Protein AF-A0A6A6SSC0-F1 (afdb_monomer)

Structure (mmCIF, N/CA/C/O backbone):
data_AF-A0A6A6SSC0-F1
#
_entry.id   AF-A0A6A6SSC0-F1
#
loop_
_atom_site.group_PDB
_atom_site.id
_atom_site.type_symbol
_atom_site.label_atom_id
_atom_site.label_alt_id
_atom_site.label_comp_id
_atom_site.label_asym_id
_atom_site.label_entity_id
_atom_site.label_seq_id
_atom_site.pdbx_PDB_ins_code
_atom_site.Cartn_x
_atom_site.Cartn_y
_atom_site.Cartn_z
_atom_site.occupancy
_atom_site.B_iso_or_equiv
_atom_site.auth_seq_id
_atom_site.auth_comp_id
_atom_site.auth_asym_id
_atom_site.auth_atom_id
_atom_site.pdbx_PDB_model_num
ATOM 1 N N . MET A 1 1 ? -1.166 -0.767 56.200 1.00 40.41 1 MET A N 1
ATOM 2 C CA . MET A 1 1 ? -0.871 -1.835 55.216 1.00 40.41 1 MET A CA 1
ATOM 3 C C . MET A 1 1 ? -1.902 -1.687 54.097 1.00 40.41 1 MET A C 1
ATOM 5 O O . MET A 1 1 ? -3.071 -1.883 54.371 1.00 40.41 1 MET A O 1
ATOM 9 N N . SER A 1 2 ? -1.615 -0.969 52.998 1.00 39.94 2 SER A N 1
ATOM 10 C CA . SER A 1 2 ? -1.126 -1.519 51.708 1.00 39.94 2 SER A CA 1
ATOM 11 C C . SER A 1 2 ? -1.808 -2.851 51.337 1.00 39.94 2 SER A C 1
ATOM 13 O O . SER A 1 2 ? -1.712 -3.779 52.122 1.00 39.94 2 SER A O 1
ATOM 15 N N . ASN A 1 3 ? -2.430 -3.057 50.172 1.00 38.69 3 ASN A N 1
ATOM 16 C CA . ASN A 1 3 ? -2.371 -2.293 48.929 1.00 38.69 3 ASN A CA 1
ATOM 17 C C . ASN A 1 3 ? -3.446 -2.784 47.928 1.00 38.69 3 ASN A C 1
ATOM 19 O O . ASN A 1 3 ? -3.694 -3.980 47.839 1.00 38.69 3 ASN A O 1
ATOM 23 N N . ARG A 1 4 ? -3.916 -1.848 47.090 1.00 37.56 4 ARG A N 1
ATOM 24 C CA . ARG A 1 4 ? -4.102 -2.011 45.633 1.00 37.56 4 ARG A CA 1
ATOM 25 C C . ARG A 1 4 ? -5.274 -2.872 45.129 1.00 37.56 4 ARG A C 1
ATOM 27 O O . ARG A 1 4 ? -5.089 -3.984 44.652 1.00 37.56 4 ARG A O 1
ATOM 34 N N . VAL A 1 5 ? -6.459 -2.259 45.098 1.00 48.28 5 VAL A N 1
ATOM 35 C CA . VAL A 1 5 ? -7.512 -2.596 44.124 1.00 48.28 5 VAL A CA 1
ATOM 36 C C . VAL A 1 5 ? -7.007 -2.320 42.708 1.00 48.28 5 VAL A C 1
ATOM 38 O O . VAL A 1 5 ? -6.368 -1.299 42.438 1.00 48.28 5 VAL A O 1
ATOM 41 N N . GLU A 1 6 ? -7.246 -3.294 41.844 1.00 39.81 6 GLU A N 1
ATOM 42 C CA . GLU A 1 6 ? -6.752 -3.397 40.481 1.00 39.81 6 GLU A CA 1
ATOM 43 C C . GLU A 1 6 ? -7.167 -2.192 39.633 1.00 39.81 6 GLU A C 1
ATOM 45 O O . GLU A 1 6 ? -8.330 -1.787 39.594 1.00 39.81 6 GLU A O 1
ATOM 50 N N . GLN A 1 7 ? -6.190 -1.611 38.933 1.00 38.53 7 GLN A N 1
ATOM 51 C CA . GLN A 1 7 ? -6.466 -0.652 37.877 1.00 38.53 7 GLN A CA 1
ATOM 52 C C . GLN A 1 7 ? -7.184 -1.382 36.743 1.00 38.53 7 GLN A C 1
ATOM 54 O O . GLN A 1 7 ? -6.558 -2.057 35.927 1.00 38.53 7 GLN A O 1
ATOM 59 N N . VAL A 1 8 ? -8.501 -1.211 36.683 1.00 42.56 8 VAL A N 1
ATOM 60 C CA . VAL A 1 8 ? -9.284 -1.444 35.475 1.00 42.56 8 VAL A CA 1
ATOM 61 C C . VAL A 1 8 ? -8.737 -0.479 34.427 1.00 42.56 8 VAL A C 1
ATOM 63 O O . VAL A 1 8 ? -8.947 0.733 34.503 1.00 42.56 8 VAL A O 1
ATOM 66 N N . GLY A 1 9 ? -7.945 -1.018 33.502 1.00 36.47 9 GLY A N 1
ATOM 67 C CA . GLY A 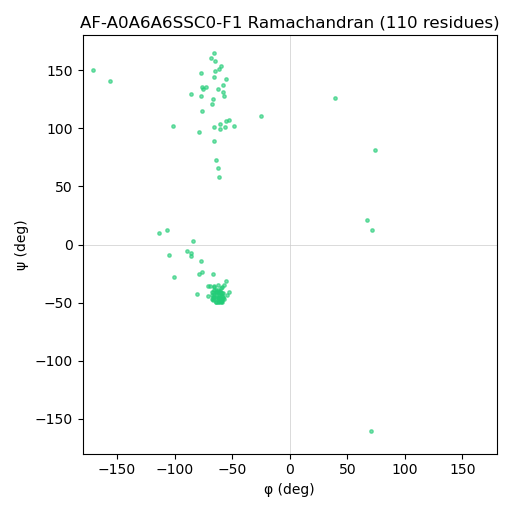1 9 ? -7.395 -0.289 32.372 1.00 36.47 9 GLY A CA 1
ATOM 68 C C . GLY A 1 9 ? -8.534 0.326 31.576 1.00 36.47 9 GLY A C 1
ATOM 69 O O . GLY A 1 9 ? -9.221 -0.353 30.819 1.00 36.47 9 GLY A O 1
ATOM 70 N N . VAL A 1 10 ? -8.740 1.623 31.784 1.00 38.19 10 VAL A N 1
ATOM 71 C CA . VAL A 1 10 ? -9.600 2.479 30.978 1.00 38.19 10 VAL A CA 1
ATOM 72 C C . VAL A 1 10 ? -9.167 2.302 29.526 1.00 38.19 10 VAL A C 1
ATOM 74 O O . VAL A 1 10 ? -8.102 2.784 29.134 1.00 38.19 10 VAL A O 1
ATOM 77 N N . ILE A 1 11 ? -9.977 1.606 28.723 1.00 42.50 11 ILE A N 1
ATOM 78 C CA . ILE A 1 11 ? -9.850 1.630 27.267 1.00 42.50 11 ILE A CA 1
ATOM 79 C C . ILE A 1 11 ? -10.201 3.058 26.864 1.00 42.50 11 ILE A C 1
ATOM 81 O O . ILE A 1 11 ? -11.360 3.409 26.650 1.00 42.50 11 ILE A O 1
ATOM 85 N N . ARG A 1 12 ? -9.184 3.924 26.837 1.00 39.50 12 ARG A N 1
ATOM 86 C CA . ARG A 1 12 ? -9.268 5.210 26.163 1.00 39.50 12 ARG A CA 1
ATOM 87 C C . ARG A 1 12 ? -9.536 4.886 24.699 1.00 39.50 12 ARG A C 1
ATOM 89 O O . ARG A 1 12 ? -8.610 4.583 23.952 1.00 39.50 12 ARG A O 1
ATOM 96 N N . LEU A 1 13 ? -10.800 4.983 24.297 1.00 42.53 13 LEU A N 1
ATOM 97 C CA . LEU A 1 13 ? -11.179 5.328 22.932 1.00 42.53 13 LEU A CA 1
ATOM 98 C C . LEU A 1 13 ? -10.668 6.753 22.692 1.00 42.53 13 LEU A C 1
ATOM 100 O O . LEU A 1 13 ? -11.402 7.734 22.755 1.00 42.53 13 LEU A O 1
ATOM 104 N N . GLY A 1 14 ? -9.349 6.872 22.556 1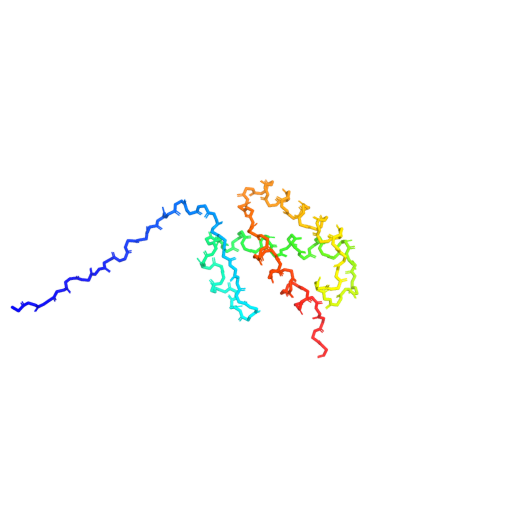.00 35.53 14 GLY A N 1
ATOM 105 C CA . GLY A 1 14 ? -8.732 8.072 22.049 1.00 35.53 14 GLY A CA 1
ATOM 106 C C . GLY A 1 14 ? -9.138 8.167 20.594 1.00 35.53 14 GLY A C 1
ATOM 107 O O . GLY A 1 14 ? -8.827 7.274 19.809 1.00 35.53 14 GLY A O 1
ATOM 108 N N . ASN A 1 15 ? -9.810 9.257 20.240 1.00 38.41 15 ASN A N 1
ATOM 109 C CA . ASN A 1 15 ? -9.866 9.777 18.879 1.00 38.41 15 ASN A CA 1
ATOM 110 C C . ASN A 1 15 ? -8.444 10.163 18.443 1.00 38.41 15 ASN A C 1
ATOM 112 O O . ASN A 1 15 ? -8.096 11.334 18.301 1.00 38.41 15 ASN A O 1
ATOM 116 N N . THR A 1 16 ? -7.580 9.163 18.327 1.00 44.53 16 THR A N 1
ATOM 117 C CA . THR A 1 16 ? -6.194 9.309 17.945 1.00 44.53 16 THR A CA 1
ATOM 118 C C . THR A 1 16 ? -6.200 9.474 16.442 1.00 44.53 16 THR A C 1
ATOM 120 O O . THR A 1 16 ? -6.292 8.497 15.704 1.00 44.53 16 THR A O 1
ATOM 123 N N . SER A 1 17 ? -6.145 10.739 16.015 1.00 45.66 17 SER A N 1
ATOM 124 C CA . SER A 1 17 ? -5.531 11.156 14.752 1.00 45.66 17 SER A CA 1
ATOM 125 C C . SER A 1 17 ? -4.484 10.112 14.384 1.00 45.66 17 SER A C 1
ATOM 127 O O . SER A 1 17 ? -3.563 9.942 15.183 1.00 45.66 17 SER A O 1
ATOM 129 N N . MET A 1 18 ? -4.716 9.313 13.330 1.00 50.34 18 MET A N 1
ATOM 130 C CA . MET A 1 18 ? -3.923 8.113 13.040 1.00 50.34 18 MET A CA 1
ATOM 131 C C . MET A 1 18 ? -2.452 8.473 13.129 1.00 50.34 18 MET A C 1
ATOM 133 O O . MET A 1 18 ? -1.914 9.160 12.262 1.00 50.34 18 MET A O 1
ATOM 137 N N . ASN A 1 19 ? -1.852 8.094 14.256 1.00 55.44 19 ASN A N 1
ATOM 138 C CA . ASN A 1 19 ? -0.542 8.579 14.631 1.00 55.44 19 ASN A CA 1
ATOM 139 C C . ASN A 1 19 ? 0.445 8.174 13.544 1.00 55.44 19 ASN A C 1
ATOM 141 O O . ASN A 1 19 ? 0.254 7.159 12.870 1.00 55.44 19 ASN A O 1
ATOM 145 N N . HIS A 1 20 ? 1.511 8.961 13.429 1.00 61.81 20 HIS A N 1
ATOM 146 C CA . HIS A 1 20 ? 2.708 8.720 12.627 1.00 61.81 20 HIS A CA 1
ATOM 147 C C . HIS A 1 20 ? 3.424 7.434 13.094 1.00 61.81 20 HIS A C 1
ATOM 149 O O . HIS A 1 20 ? 4.564 7.449 13.557 1.00 61.81 20 HIS A O 1
ATOM 155 N N . TYR A 1 21 ? 2.725 6.302 13.075 1.00 71.62 21 TYR A N 1
ATOM 156 C CA . TYR A 1 21 ? 3.251 5.021 13.474 1.00 71.62 21 TYR A CA 1
ATOM 157 C C . TYR A 1 21 ? 4.135 4.530 12.342 1.00 71.62 21 TYR A C 1
ATOM 159 O O . TYR A 1 21 ? 3.673 4.259 11.234 1.00 71.62 21 TYR A O 1
ATOM 167 N N . LYS A 1 22 ? 5.426 4.431 12.646 1.00 79.12 22 LYS A N 1
ATOM 168 C CA . LYS A 1 22 ? 6.445 3.900 11.755 1.00 79.12 22 LYS A CA 1
ATOM 169 C C . LYS A 1 22 ? 6.753 2.465 12.180 1.00 79.12 22 LYS A C 1
ATOM 171 O O . LYS A 1 22 ? 7.475 2.273 13.163 1.00 79.12 22 LYS A O 1
ATOM 176 N N . PRO A 1 23 ? 6.226 1.448 11.477 1.00 81.75 23 PRO A N 1
ATOM 177 C CA . PRO A 1 23 ? 6.465 0.067 11.854 1.00 81.75 23 PRO A CA 1
ATOM 178 C C . PRO A 1 23 ? 7.943 -0.287 11.680 1.00 81.75 23 PRO A C 1
ATOM 180 O O . PRO A 1 23 ? 8.594 0.132 10.717 1.00 81.75 23 PRO A O 1
ATOM 183 N N . LYS A 1 24 ? 8.476 -1.126 12.572 1.00 82.62 24 LYS A N 1
ATOM 184 C CA . LYS A 1 24 ? 9.784 -1.756 12.345 1.00 82.62 24 LYS A CA 1
ATOM 185 C C . LYS A 1 24 ? 9.694 -2.691 11.135 1.00 82.62 24 LYS A C 1
ATOM 187 O O . LYS A 1 24 ? 8.658 -3.308 10.889 1.00 82.62 24 LYS A O 1
ATOM 192 N N . ALA A 1 25 ? 10.793 -2.857 10.401 1.00 73.06 25 ALA A N 1
ATOM 193 C CA . ALA A 1 25 ? 10.823 -3.687 9.190 1.00 73.06 25 ALA A CA 1
ATOM 194 C C . ALA A 1 25 ? 10.352 -5.141 9.425 1.00 73.06 25 ALA A C 1
ATOM 196 O O . ALA A 1 25 ? 9.756 -5.754 8.543 1.00 73.06 25 ALA A O 1
ATOM 197 N N . ASN A 1 26 ? 10.581 -5.673 10.627 1.00 76.69 26 ASN A N 1
ATOM 198 C CA . ASN A 1 26 ? 10.188 -7.013 11.063 1.00 76.69 26 ASN A CA 1
ATOM 199 C C . ASN A 1 26 ? 9.000 -7.026 12.043 1.00 76.69 26 ASN A C 1
ATOM 201 O O . ASN A 1 26 ? 8.755 -8.058 12.667 1.00 76.69 26 ASN A O 1
ATOM 205 N N . ALA A 1 27 ? 8.288 -5.905 12.204 1.00 82.38 27 ALA A N 1
ATOM 206 C CA . ALA A 1 27 ? 7.120 -5.841 13.076 1.00 82.38 27 ALA A CA 1
ATOM 207 C C . ALA A 1 27 ? 6.090 -6.909 12.678 1.00 82.38 27 ALA A C 1
ATOM 209 O O . ALA A 1 27 ? 5.896 -7.200 11.493 1.00 82.38 27 ALA A O 1
ATOM 210 N N . ARG A 1 28 ? 5.433 -7.514 13.671 1.00 82.06 28 ARG A N 1
ATOM 211 C CA . ARG A 1 28 ? 4.380 -8.503 13.410 1.00 82.06 28 ARG A CA 1
ATOM 212 C C . AR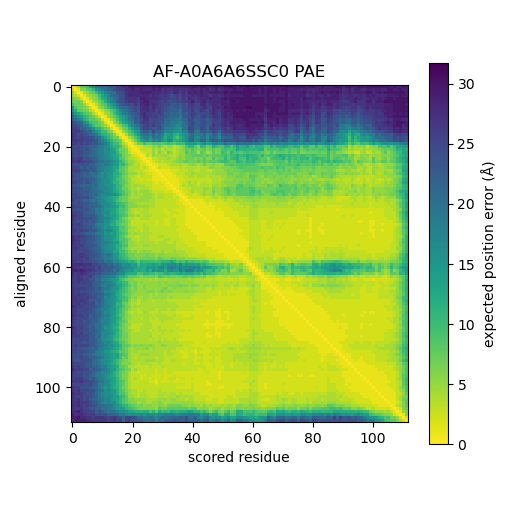G A 1 28 ? 3.098 -7.794 12.997 1.00 82.06 28 ARG A C 1
ATOM 214 O O . ARG A 1 28 ? 2.799 -6.708 13.482 1.00 82.06 28 ARG A O 1
ATOM 221 N N . ILE A 1 29 ? 2.315 -8.437 12.134 1.00 83.31 29 ILE A N 1
ATOM 222 C CA . ILE A 1 29 ? 1.053 -7.882 11.629 1.00 83.31 29 ILE A CA 1
ATOM 223 C C . ILE A 1 29 ? 0.118 -7.492 12.785 1.00 83.31 29 ILE A C 1
ATOM 225 O O . ILE A 1 29 ? -0.445 -6.401 12.757 1.00 83.31 29 ILE A O 1
ATOM 229 N N . ASP A 1 30 ? 0.002 -8.339 13.811 1.00 79.69 30 ASP A N 1
ATOM 230 C CA . ASP A 1 30 ? -0.851 -8.082 14.978 1.00 79.69 30 ASP A CA 1
ATOM 231 C C . ASP A 1 30 ? -0.383 -6.887 15.819 1.00 79.69 30 ASP A C 1
ATOM 233 O O . ASP A 1 30 ? -1.209 -6.110 16.297 1.00 79.69 30 ASP A O 1
ATOM 237 N N . GLU A 1 31 ? 0.934 -6.694 15.948 1.00 81.69 31 GLU A N 1
ATOM 238 C CA . GLU A 1 31 ? 1.519 -5.545 16.651 1.00 81.69 31 GLU A CA 1
ATOM 239 C C . GLU A 1 31 ? 1.175 -4.240 15.926 1.00 81.69 31 GLU A C 1
ATOM 241 O O . GLU A 1 31 ? 0.663 -3.304 16.537 1.00 81.69 31 GLU A O 1
ATOM 246 N N . VAL A 1 32 ? 1.395 -4.201 14.609 1.00 84.25 32 VAL A N 1
ATOM 247 C CA . VAL A 1 32 ? 1.118 -3.017 13.786 1.00 84.25 32 VAL A CA 1
ATOM 248 C C . VAL A 1 32 ? -0.375 -2.698 13.779 1.00 84.25 32 VAL A C 1
ATOM 250 O O . VAL A 1 32 ? -0.770 -1.556 13.994 1.00 84.25 32 VAL A O 1
ATOM 253 N N . LYS A 1 33 ? -1.223 -3.711 13.581 1.00 82.50 33 LYS A N 1
ATOM 254 C CA . LYS A 1 33 ? -2.679 -3.548 13.558 1.00 82.50 33 LYS A CA 1
ATOM 255 C C . LYS A 1 33 ? -3.201 -2.940 14.864 1.00 82.50 33 LYS A C 1
ATOM 257 O O . LYS A 1 33 ? -4.009 -2.015 14.812 1.00 82.50 33 LYS A O 1
ATOM 262 N N . SER A 1 34 ? -2.724 -3.439 16.009 1.00 79.44 34 SER A N 1
ATOM 263 C CA . SER A 1 34 ? -3.113 -2.947 17.337 1.00 79.44 34 SER A CA 1
ATOM 264 C C . SER A 1 34 ? -2.726 -1.477 17.544 1.00 79.44 34 SER A C 1
ATOM 266 O O . SER A 1 34 ? -3.511 -0.696 18.073 1.00 79.44 34 SER A O 1
ATOM 268 N N . GLN A 1 35 ? -1.549 -1.067 17.058 1.00 80.88 35 GLN A N 1
ATOM 269 C CA . GLN A 1 35 ? -1.056 0.305 17.228 1.00 80.88 35 GLN A CA 1
ATOM 270 C C . GLN A 1 35 ? -1.680 1.318 16.260 1.00 80.88 35 GLN A C 1
ATOM 272 O O . GLN A 1 35 ? -1.751 2.503 16.576 1.00 80.88 35 GLN A O 1
ATOM 277 N N . CYS A 1 36 ? -2.153 0.871 15.096 1.00 79.44 36 CYS A N 1
ATOM 278 C CA . CYS A 1 36 ? -2.755 1.745 14.088 1.00 79.44 36 CYS A CA 1
ATOM 279 C C . CYS A 1 36 ? -4.270 1.944 14.250 1.00 79.44 36 CYS A C 1
ATOM 281 O O . CYS A 1 36 ? -4.855 2.712 13.491 1.00 79.44 36 CYS A O 1
ATOM 283 N N . GLY A 1 37 ? -4.914 1.247 15.192 1.00 82.19 37 GLY A N 1
ATOM 284 C CA . GLY A 1 37 ? -6.353 1.385 15.448 1.00 82.19 37 GLY A CA 1
ATOM 285 C C . GLY A 1 37 ? -7.260 0.800 14.357 1.00 82.19 37 GLY A C 1
ATOM 286 O O . GLY A 1 37 ? -8.461 1.053 14.363 1.00 82.19 37 GLY A O 1
ATOM 287 N N . TYR A 1 38 ? -6.715 0.008 13.428 1.00 83.12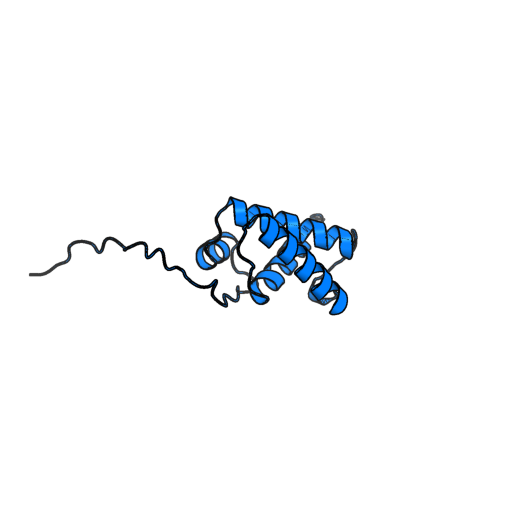 38 TYR A N 1
ATOM 288 C CA . TYR A 1 38 ? -7.513 -0.642 12.391 1.00 83.12 38 TYR A CA 1
ATOM 289 C C . TYR A 1 38 ? -8.285 -1.843 12.939 1.00 83.12 38 TYR A C 1
ATOM 291 O O . TYR A 1 38 ? -7.727 -2.735 13.589 1.00 83.12 38 TYR A O 1
ATOM 299 N N . SER A 1 39 ? -9.559 -1.942 12.564 1.00 87.81 39 SER A N 1
ATOM 300 C CA . SER A 1 39 ? -10.325 -3.174 12.743 1.00 87.81 39 SER A CA 1
ATOM 301 C C . SER A 1 39 ? -9.758 -4.307 11.874 1.00 87.81 39 SER A C 1
ATOM 303 O O . SER A 1 39 ? -8.974 -4.093 10.946 1.00 87.81 39 SER A O 1
ATOM 305 N N . HIS A 1 40 ? -10.148 -5.555 12.153 1.00 86.69 40 HIS A N 1
ATOM 306 C CA . HIS A 1 40 ? -9.723 -6.687 11.319 1.00 86.69 40 HIS A CA 1
ATOM 307 C C . HIS A 1 40 ? -10.184 -6.554 9.864 1.00 86.69 40 HIS A C 1
ATOM 309 O O . HIS A 1 40 ? -9.404 -6.836 8.957 1.00 86.69 40 HIS A O 1
ATOM 315 N N . LEU A 1 41 ? -11.410 -6.069 9.658 1.00 88.56 41 LEU A N 1
ATOM 316 C CA . LEU A 1 41 ? -11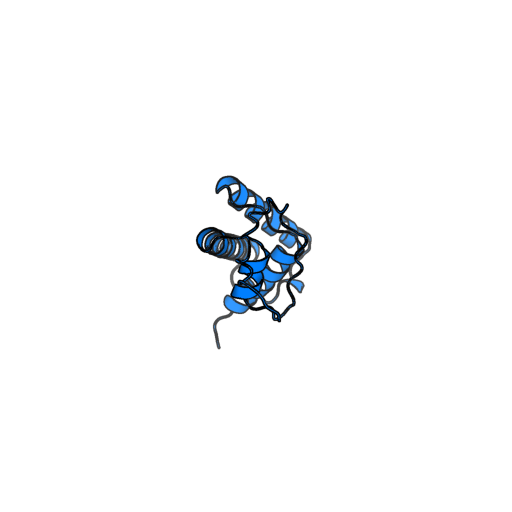.987 -5.869 8.332 1.00 88.56 41 LEU A CA 1
ATOM 317 C C . LEU A 1 41 ? -11.258 -4.763 7.570 1.00 88.56 41 LEU A C 1
ATOM 319 O O . LEU A 1 41 ? -10.833 -4.988 6.442 1.00 88.56 41 LEU A O 1
ATOM 323 N N . GLN A 1 42 ? -11.018 -3.616 8.211 1.00 90.75 42 GLN A N 1
ATOM 324 C CA . GLN A 1 42 ? -10.281 -2.509 7.594 1.00 90.75 42 GLN A CA 1
ATOM 325 C C . GLN A 1 42 ? -8.850 -2.922 7.239 1.00 90.75 42 GLN A C 1
ATOM 327 O O . GLN A 1 42 ? -8.347 -2.617 6.160 1.00 90.75 42 GLN A O 1
ATOM 332 N N . TRP A 1 43 ? -8.200 -3.677 8.128 1.00 90.50 43 TRP A N 1
ATOM 333 C CA . TRP A 1 43 ? -6.871 -4.211 7.869 1.00 90.50 43 TRP A CA 1
ATOM 334 C C . TRP A 1 43 ? -6.867 -5.194 6.694 1.00 90.50 43 TRP A C 1
ATOM 336 O O . TRP A 1 43 ? -5.933 -5.181 5.897 1.00 90.50 43 TRP A O 1
ATOM 346 N N . GLY A 1 44 ? -7.891 -6.038 6.564 1.00 91.25 44 GLY A N 1
ATOM 347 C CA . GLY A 1 44 ? -8.060 -6.933 5.420 1.00 91.25 44 GLY A CA 1
ATOM 348 C C . GLY A 1 44 ? -8.269 -6.170 4.111 1.00 91.25 44 GLY A C 1
ATOM 349 O O . GLY A 1 44 ? -7.541 -6.409 3.149 1.00 91.25 44 GLY A O 1
ATOM 350 N N . ALA A 1 45 ? -9.185 -5.204 4.096 1.00 92.31 45 ALA A N 1
ATOM 351 C CA . ALA A 1 45 ? -9.462 -4.361 2.934 1.00 92.31 45 ALA A CA 1
ATOM 352 C C . ALA A 1 45 ? -8.208 -3.603 2.477 1.00 92.31 45 ALA A C 1
ATOM 354 O O . ALA A 1 45 ? -7.812 -3.698 1.317 1.00 92.31 45 ALA A O 1
ATOM 355 N N . PHE A 1 46 ? -7.470 -2.992 3.410 1.00 93.19 46 PHE A N 1
ATOM 356 C CA . PHE A 1 46 ? -6.196 -2.346 3.101 1.00 93.19 46 PHE A CA 1
ATOM 357 C C . PHE A 1 46 ? -5.183 -3.305 2.450 1.00 93.19 46 PHE A C 1
ATOM 359 O O . PHE A 1 46 ? -4.414 -2.902 1.577 1.00 93.19 46 PHE A O 1
ATOM 366 N N . TYR A 1 47 ? -5.169 -4.593 2.827 1.00 92.44 47 TYR A N 1
ATOM 367 C CA . TYR A 1 47 ? -4.305 -5.591 2.174 1.00 92.44 47 TYR A CA 1
ATOM 368 C C . TYR A 1 47 ? -4.724 -5.827 0.729 1.00 92.44 47 TYR A C 1
ATOM 370 O O . TYR A 1 47 ? -3.877 -5.874 -0.158 1.00 92.44 47 TYR A O 1
ATOM 378 N N . GLN A 1 48 ? -6.024 -6.002 0.506 1.00 93.06 48 GLN A N 1
ATOM 379 C CA . GLN A 1 48 ? -6.542 -6.316 -0.818 1.00 93.06 48 GLN A CA 1
ATOM 380 C C . GLN A 1 48 ? -6.337 -5.147 -1.775 1.00 93.06 48 GLN A C 1
ATOM 382 O O . GLN A 1 48 ? -5.808 -5.358 -2.860 1.00 93.06 48 GLN A O 1
ATOM 387 N N . HIS A 1 49 ? -6.631 -3.919 -1.343 1.00 94.31 49 HIS A N 1
ATOM 388 C CA . HIS A 1 49 ? -6.417 -2.718 -2.154 1.00 94.31 49 HIS A CA 1
ATOM 389 C C . HIS A 1 49 ? -4.951 -2.542 -2.538 1.00 94.31 49 HIS A C 1
ATOM 391 O O . HIS A 1 49 ? -4.628 -2.427 -3.718 1.00 94.31 49 HIS A O 1
ATOM 397 N N . THR A 1 50 ? -4.040 -2.632 -1.563 1.00 93.69 50 THR A N 1
ATOM 398 C CA . THR A 1 50 ? -2.595 -2.538 -1.842 1.00 93.69 50 THR A CA 1
ATOM 399 C C . THR A 1 50 ? -2.105 -3.640 -2.779 1.00 93.69 50 THR A C 1
ATOM 401 O O . THR A 1 50 ? -1.329 -3.367 -3.690 1.00 93.69 50 THR A O 1
ATOM 404 N N . ARG A 1 51 ? -2.577 -4.880 -2.614 1.00 91.25 51 ARG A N 1
ATOM 405 C CA . ARG A 1 51 ? -2.227 -5.998 -3.500 1.00 91.25 51 ARG A CA 1
ATOM 406 C C . ARG A 1 51 ? -2.763 -5.815 -4.918 1.00 91.25 51 ARG A C 1
ATOM 408 O O . ARG A 1 51 ? -2.023 -6.059 -5.871 1.00 91.25 51 ARG A O 1
ATOM 415 N N . ASN A 1 52 ? -4.021 -5.413 -5.056 1.00 92.00 52 ASN A N 1
ATOM 416 C CA . ASN A 1 52 ? -4.682 -5.258 -6.346 1.00 92.00 52 ASN A CA 1
ATOM 417 C C . ASN A 1 52 ? -4.045 -4.123 -7.149 1.00 92.00 52 ASN A C 1
ATOM 419 O O . ASN A 1 52 ? -3.670 -4.333 -8.302 1.00 92.00 52 ASN A O 1
ATOM 423 N N . GLU A 1 53 ? -3.827 -2.962 -6.528 1.00 92.00 53 GLU A N 1
ATOM 424 C CA . GLU A 1 53 ? -3.207 -1.821 -7.205 1.00 92.00 53 GLU A CA 1
ATOM 425 C C . GLU A 1 53 ? -1.727 -2.064 -7.519 1.00 92.00 53 GLU A C 1
ATOM 427 O O . GLU A 1 53 ? -1.263 -1.701 -8.604 1.00 92.00 53 GLU A O 1
ATOM 432 N N . ALA A 1 54 ? -0.993 -2.772 -6.649 1.00 89.31 54 ALA A N 1
ATOM 433 C CA . ALA A 1 54 ? 0.360 -3.233 -6.965 1.00 89.31 54 ALA A CA 1
ATOM 434 C C . ALA A 1 54 ? 0.369 -4.141 -8.202 1.00 89.31 54 ALA A C 1
ATOM 436 O O . ALA A 1 54 ? 1.165 -3.932 -9.114 1.00 89.31 54 ALA A O 1
ATOM 437 N N . ALA A 1 55 ? -0.522 -5.135 -8.253 1.00 88.25 55 ALA A N 1
ATOM 438 C CA . ALA A 1 55 ? -0.602 -6.079 -9.365 1.00 88.25 55 ALA A CA 1
ATOM 439 C C . ALA A 1 55 ? -1.027 -5.399 -10.677 1.00 88.25 55 ALA A C 1
ATOM 441 O O . ALA A 1 55 ? -0.483 -5.715 -11.734 1.00 88.25 55 ALA A O 1
ATOM 442 N N . LYS A 1 56 ? -1.963 -4.448 -10.613 1.00 90.12 56 LYS A N 1
ATOM 443 C CA . LYS A 1 56 ? -2.434 -3.664 -11.762 1.00 90.12 56 LYS A CA 1
ATOM 444 C C . LYS A 1 56 ? -1.349 -2.737 -12.308 1.00 90.12 56 LYS A C 1
ATOM 446 O O . LYS A 1 56 ? -1.169 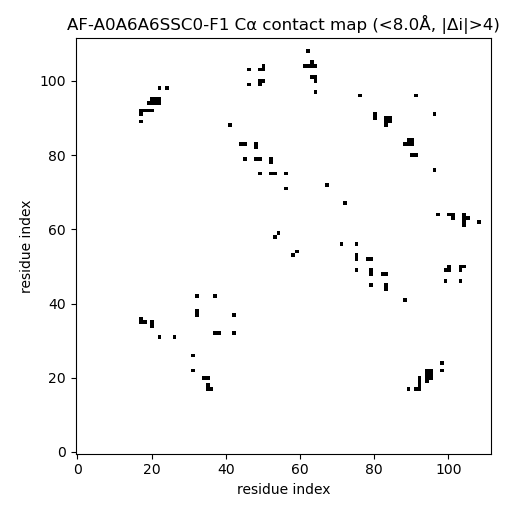-2.653 -13.518 1.00 90.12 56 LYS A O 1
ATOM 451 N N . THR A 1 57 ? -0.621 -2.059 -11.423 1.00 88.56 57 THR A N 1
ATOM 452 C CA . THR A 1 57 ? 0.391 -1.067 -11.806 1.00 88.56 57 THR A CA 1
ATOM 453 C C . THR A 1 57 ? 1.715 -1.703 -12.221 1.00 88.56 57 THR A C 1
ATOM 455 O O . THR A 1 57 ? 2.323 -1.264 -13.193 1.00 88.56 57 THR A O 1
ATOM 458 N N . LEU A 1 58 ? 2.173 -2.715 -11.485 1.00 85.88 58 LEU A N 1
ATOM 459 C CA . LEU A 1 58 ? 3.513 -3.289 -11.632 1.00 85.88 58 LEU A CA 1
ATOM 460 C C . LEU A 1 58 ? 3.512 -4.653 -12.346 1.00 85.88 58 LEU A C 1
ATOM 462 O O . LEU A 1 58 ? 4.575 -5.187 -12.669 1.00 85.88 58 LEU A O 1
ATOM 466 N N . GLY A 1 59 ? 2.337 -5.244 -12.580 1.00 81.50 59 GLY A N 1
ATOM 467 C CA . GLY A 1 59 ? 2.196 -6.569 -13.179 1.00 81.50 59 GLY A CA 1
ATOM 468 C C . GLY A 1 59 ? 2.629 -7.712 -12.250 1.00 81.50 59 GLY A C 1
ATOM 469 O O . GLY A 1 59 ? 2.701 -7.573 -11.031 1.00 81.50 59 GLY A O 1
ATOM 470 N N . LYS A 1 60 ? 2.920 -8.884 -12.834 1.00 70.56 60 LYS A N 1
ATOM 471 C CA . LYS A 1 60 ? 3.234 -10.126 -12.091 1.00 70.56 60 LYS A CA 1
ATOM 472 C C . LYS A 1 60 ? 4.708 -10.287 -11.685 1.00 70.56 60 LYS A C 1
ATOM 474 O O . LYS A 1 60 ? 5.019 -11.190 -10.918 1.00 70.56 60 LYS A O 1
ATOM 479 N N . ASN A 1 61 ? 5.613 -9.445 -12.188 1.00 64.75 61 ASN A N 1
ATOM 480 C CA . ASN A 1 61 ? 7.064 -9.685 -12.118 1.00 64.75 61 ASN A CA 1
ATOM 481 C C . ASN A 1 61 ? 7.837 -8.697 -11.237 1.00 64.75 61 ASN A C 1
ATOM 483 O O . ASN A 1 61 ? 9.072 -8.686 -11.254 1.00 64.75 61 ASN A O 1
ATOM 487 N N . PHE A 1 62 ? 7.154 -7.855 -10.466 1.00 73.69 62 PHE A N 1
ATOM 488 C CA . PHE A 1 62 ? 7.858 -6.884 -9.642 1.00 73.69 62 PHE A CA 1
ATOM 489 C C . PHE A 1 62 ? 8.488 -7.580 -8.422 1.00 73.69 62 PHE A C 1
ATOM 491 O O . PHE A 1 62 ? 7.874 -8.403 -7.743 1.00 73.69 62 PHE A O 1
ATOM 498 N N . ARG A 1 63 ? 9.759 -7.265 -8.144 1.00 74.88 63 ARG A N 1
ATOM 499 C CA . ARG A 1 63 ? 10.543 -7.982 -7.123 1.00 74.88 63 ARG A CA 1
ATOM 500 C C . ARG A 1 63 ? 10.650 -7.242 -5.796 1.00 74.88 63 ARG A C 1
ATOM 502 O O . ARG A 1 63 ? 10.840 -7.899 -4.778 1.00 74.88 63 ARG A O 1
ATOM 509 N N . SER A 1 64 ? 10.592 -5.914 -5.778 1.00 85.75 64 SER A N 1
ATOM 510 C CA . SER A 1 64 ? 10.854 -5.122 -4.569 1.00 85.75 64 SER A CA 1
ATOM 511 C C . SER A 1 64 ? 10.187 -3.757 -4.640 1.00 85.75 64 SER A C 1
ATOM 513 O O . SER A 1 64 ? 10.250 -3.111 -5.681 1.00 85.75 64 SER A O 1
ATOM 515 N N . TRP A 1 65 ? 9.632 -3.288 -3.517 1.00 88.94 65 TRP A N 1
ATOM 516 C CA . TRP A 1 65 ? 9.052 -1.943 -3.405 1.00 88.94 65 TRP A CA 1
ATOM 517 C C . TRP A 1 65 ? 10.108 -0.859 -3.626 1.00 88.94 65 TRP A C 1
ATOM 519 O O . TRP A 1 65 ? 9.845 0.172 -4.237 1.00 88.94 65 TRP A O 1
ATOM 529 N N . ASN A 1 66 ? 11.339 -1.114 -3.180 1.00 87.38 66 ASN A N 1
ATOM 530 C CA . ASN A 1 66 ? 12.428 -0.146 -3.284 1.00 87.38 66 ASN A CA 1
ATOM 531 C C . ASN A 1 66 ? 12.837 0.122 -4.738 1.00 87.38 66 ASN A C 1
ATOM 533 O O . ASN A 1 66 ? 13.314 1.212 -5.022 1.00 87.38 66 ASN A O 1
ATOM 537 N N . ALA A 1 67 ? 12.606 -0.835 -5.642 1.00 87.94 67 ALA A N 1
ATOM 538 C CA . ALA A 1 67 ? 12.909 -0.705 -7.067 1.00 87.94 67 ALA A CA 1
ATOM 539 C C . ALA A 1 67 ? 11.781 -0.037 -7.876 1.00 87.94 67 ALA A C 1
ATOM 541 O O . ALA A 1 67 ? 11.960 0.228 -9.060 1.00 87.94 67 ALA A O 1
ATOM 542 N N . VAL A 1 68 ? 10.619 0.214 -7.263 1.00 88.81 68 VAL A N 1
ATOM 543 C CA . VAL A 1 68 ? 9.496 0.885 -7.929 1.00 88.81 68 VAL A CA 1
ATOM 544 C C . VAL A 1 68 ? 9.821 2.370 -8.093 1.00 88.81 68 VAL A C 1
ATOM 546 O O . VAL A 1 68 ? 10.324 3.003 -7.156 1.00 88.81 68 VAL A O 1
ATOM 549 N N . SER A 1 69 ? 9.536 2.918 -9.278 1.00 91.25 69 SER A N 1
ATOM 550 C CA . SER A 1 69 ? 9.764 4.334 -9.573 1.00 91.25 69 SER A CA 1
ATOM 551 C C . SER A 1 69 ? 8.930 5.222 -8.645 1.00 91.25 69 SER A C 1
ATOM 553 O O . SER A 1 69 ? 7.854 4.830 -8.195 1.00 91.25 69 SER A O 1
ATOM 555 N N . TYR A 1 70 ? 9.408 6.432 -8.346 1.00 90.31 70 TYR A N 1
ATOM 556 C CA . TYR A 1 70 ? 8.660 7.353 -7.483 1.00 90.31 70 TYR A CA 1
ATOM 557 C C . TYR A 1 70 ? 7.262 7.665 -8.044 1.00 90.31 70 TYR A C 1
ATOM 559 O O . TYR A 1 70 ? 6.285 7.624 -7.302 1.00 90.31 70 TYR A O 1
ATOM 567 N N . ALA A 1 71 ? 7.158 7.877 -9.361 1.00 91.75 71 ALA A N 1
ATOM 568 C CA . ALA A 1 71 ? 5.885 8.124 -10.037 1.00 91.75 71 ALA A CA 1
ATOM 569 C C . ALA A 1 71 ? 4.890 6.964 -9.853 1.00 91.75 71 ALA A C 1
ATOM 571 O O . ALA A 1 71 ? 3.714 7.189 -9.571 1.00 91.75 71 ALA A O 1
ATOM 572 N N . ASP A 1 72 ? 5.359 5.717 -9.945 1.00 91.69 72 ASP A N 1
ATOM 573 C CA . ASP A 1 72 ? 4.503 4.546 -9.739 1.00 91.69 72 ASP A CA 1
ATOM 574 C C . ASP A 1 72 ? 4.108 4.376 -8.273 1.00 91.69 72 ASP A C 1
ATOM 576 O O . ASP A 1 72 ? 2.979 3.981 -7.989 1.00 91.69 72 ASP A O 1
ATOM 580 N N . LYS A 1 73 ? 5.007 4.702 -7.333 1.00 93.69 73 LYS A N 1
ATOM 581 C CA . LYS A 1 73 ? 4.691 4.678 -5.898 1.00 93.69 73 LYS A CA 1
ATOM 582 C C . LYS A 1 73 ? 3.559 5.643 -5.566 1.00 93.69 73 LYS A C 1
ATOM 584 O O . LYS A 1 73 ? 2.603 5.225 -4.919 1.00 93.69 73 LYS A O 1
ATOM 589 N N . VAL A 1 74 ? 3.655 6.883 -6.049 1.00 93.88 74 VAL A N 1
ATOM 590 C CA . VAL A 1 74 ? 2.625 7.918 -5.863 1.00 93.88 74 VAL A CA 1
ATOM 591 C C . VAL A 1 74 ? 1.300 7.457 -6.462 1.00 93.88 74 VAL A C 1
ATOM 593 O O . VAL A 1 74 ? 0.288 7.447 -5.773 1.00 93.88 74 VAL A O 1
ATOM 596 N N . ARG A 1 75 ? 1.316 6.953 -7.700 1.00 94.25 75 ARG A N 1
ATOM 597 C CA . ARG A 1 75 ? 0.112 6.458 -8.377 1.00 94.25 75 ARG A CA 1
ATOM 598 C C . ARG A 1 75 ? -0.583 5.320 -7.625 1.00 94.25 75 ARG A C 1
ATOM 600 O O . ARG A 1 75 ? -1.803 5.336 -7.506 1.00 94.25 75 ARG A O 1
ATOM 607 N N . ILE A 1 76 ? 0.171 4.339 -7.122 1.00 94.25 76 ILE A N 1
ATOM 608 C CA . ILE A 1 76 ? -0.404 3.246 -6.321 1.00 94.25 76 ILE A CA 1
ATOM 609 C C . ILE A 1 76 ? -0.957 3.797 -5.003 1.00 94.25 76 ILE A C 1
ATOM 611 O O . ILE A 1 76 ? -2.041 3.400 -4.585 1.00 94.25 76 ILE A O 1
ATOM 615 N N . GLN A 1 77 ? -0.223 4.694 -4.341 1.00 94.94 77 GLN A N 1
ATOM 616 C CA . GLN A 1 77 ? -0.648 5.283 -3.074 1.00 94.94 77 GLN A CA 1
ATOM 617 C C . GLN A 1 77 ? -1.956 6.059 -3.220 1.00 94.94 77 GLN A C 1
ATOM 619 O O . GLN A 1 77 ? -2.888 5.806 -2.459 1.00 94.94 77 GLN A O 1
ATOM 624 N N . ASP A 1 78 ? -2.049 6.944 -4.209 1.00 95.69 78 ASP A N 1
ATOM 625 C CA . ASP A 1 78 ? -3.242 7.752 -4.452 1.00 95.69 78 ASP A CA 1
ATOM 626 C C . ASP A 1 78 ? -4.456 6.874 -4.763 1.00 95.69 78 ASP A C 1
ATOM 628 O O . ASP A 1 78 ? -5.509 7.060 -4.153 1.00 95.69 78 ASP A O 1
ATOM 632 N N . ALA A 1 79 ? -4.289 5.860 -5.622 1.00 95.19 79 ALA A N 1
ATOM 633 C CA . ALA A 1 79 ? -5.352 4.910 -5.944 1.00 95.19 79 ALA A CA 1
ATOM 634 C C . ALA A 1 79 ? -5.836 4.148 -4.699 1.00 95.19 79 ALA A C 1
ATOM 636 O O . ALA A 1 79 ? -7.034 4.070 -4.440 1.00 95.19 79 ALA A O 1
ATOM 637 N N . VAL A 1 80 ? -4.917 3.636 -3.874 1.00 94.94 80 VAL A N 1
ATOM 638 C CA . VAL A 1 80 ? -5.288 2.946 -2.629 1.00 94.94 80 VAL A CA 1
ATOM 639 C C . VAL A 1 80 ? -5.979 3.902 -1.658 1.00 94.94 80 VAL A C 1
ATOM 641 O O . VAL A 1 80 ? -6.967 3.527 -1.035 1.00 94.94 80 VAL A O 1
ATOM 644 N N . TYR A 1 81 ? -5.483 5.129 -1.503 1.00 94.56 81 TYR A N 1
ATOM 645 C CA . TYR A 1 81 ? -6.068 6.102 -0.579 1.00 94.56 81 TYR A CA 1
ATOM 646 C C . TYR A 1 81 ? -7.471 6.512 -1.014 1.00 94.56 81 TYR A C 1
ATOM 648 O O . TYR A 1 81 ? -8.335 6.717 -0.165 1.00 94.56 81 TYR A O 1
ATOM 656 N N . GLU A 1 82 ? -7.710 6.615 -2.318 1.00 95.75 82 GLU A N 1
ATOM 657 C CA . GLU A 1 82 ? -9.037 6.862 -2.865 1.00 95.75 82 GLU A CA 1
ATOM 658 C C . GLU A 1 82 ? -10.010 5.723 -2.528 1.00 95.75 82 GLU A C 1
ATOM 660 O O . GLU A 1 82 ? -11.081 5.988 -1.981 1.00 95.75 82 GLU A O 1
ATOM 665 N N . GLU A 1 83 ? -9.625 4.466 -2.765 1.00 95.25 83 GLU A N 1
ATOM 666 C CA . GLU A 1 83 ? -10.472 3.304 -2.457 1.00 95.25 83 GLU A CA 1
ATOM 667 C C . GLU A 1 83 ? -10.748 3.167 -0.953 1.00 95.25 83 GLU A C 1
ATOM 669 O O . GLU A 1 83 ? -11.890 2.962 -0.542 1.00 95.25 83 GLU A O 1
ATOM 674 N N . LEU A 1 84 ? -9.741 3.394 -0.103 1.00 92.44 84 LEU A N 1
ATOM 675 C CA . LEU A 1 84 ? -9.937 3.401 1.349 1.00 92.44 84 LEU A CA 1
ATOM 676 C C . LEU A 1 84 ? -10.940 4.475 1.782 1.00 92.44 84 LEU A C 1
ATOM 678 O O . LEU A 1 84 ? -11.827 4.192 2.585 1.00 92.44 84 LEU A O 1
ATOM 682 N N . ARG A 1 85 ? -10.851 5.691 1.225 1.00 93.44 85 ARG A N 1
ATOM 683 C CA . ARG A 1 85 ? -11.804 6.769 1.533 1.00 93.44 85 ARG A CA 1
ATOM 684 C C . ARG A 1 85 ? -13.223 6.421 1.088 1.00 93.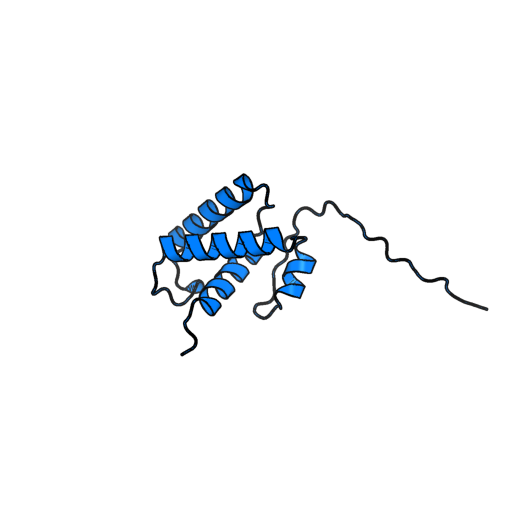44 85 ARG A C 1
ATOM 686 O O . ARG A 1 85 ? -14.154 6.700 1.840 1.00 93.44 85 ARG A O 1
ATOM 693 N N . LYS A 1 86 ? -13.394 5.804 -0.089 1.00 93.88 86 LYS A N 1
ATOM 694 C CA . LYS A 1 86 ? -14.708 5.347 -0.585 1.00 93.88 86 LYS A CA 1
ATOM 695 C C . LYS A 1 86 ? -15.356 4.343 0.366 1.00 93.88 86 LYS A C 1
ATOM 697 O O . LYS A 1 86 ? -16.561 4.401 0.588 1.00 93.88 86 LYS A O 1
ATOM 702 N N . GLU A 1 87 ? -14.556 3.470 0.971 1.00 91.81 87 GLU A N 1
ATOM 703 C CA . GLU A 1 87 ? -15.015 2.475 1.946 1.00 91.81 87 GLU A CA 1
ATOM 704 C C . GLU A 1 87 ? -15.127 3.020 3.384 1.00 91.81 87 GLU A C 1
ATOM 706 O O . GLU A 1 87 ? -15.433 2.269 4.312 1.00 91.81 87 GLU A O 1
ATOM 711 N N . GLY A 1 88 ? -14.871 4.315 3.606 1.00 90.62 88 GLY A N 1
ATOM 712 C CA . GLY A 1 88 ? -14.864 4.915 4.945 1.00 90.62 88 GLY A CA 1
ATOM 713 C C . GLY A 1 88 ? -13.728 4.400 5.836 1.00 90.62 88 GLY A C 1
ATOM 714 O O . GLY A 1 88 ? -13.806 4.477 7.064 1.00 90.62 88 GLY A O 1
ATOM 715 N N . ILE A 1 89 ? -12.675 3.846 5.234 1.00 89.56 89 ILE A N 1
ATOM 716 C CA . ILE A 1 89 ? -11.498 3.349 5.934 1.00 89.56 89 ILE A CA 1
ATOM 717 C C . ILE A 1 89 ? -10.521 4.513 6.141 1.00 89.56 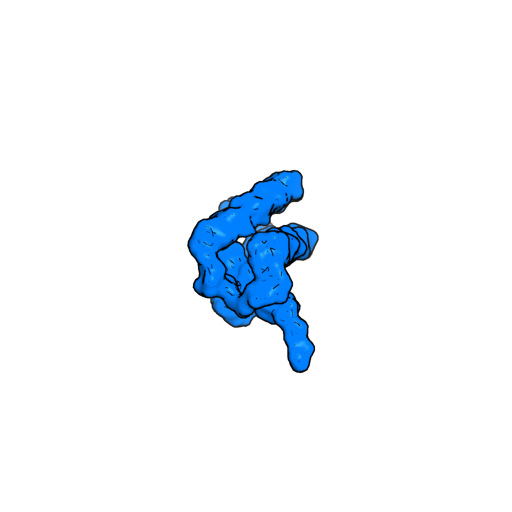89 ILE A C 1
ATOM 719 O O . ILE A 1 89 ? -10.180 5.216 5.186 1.00 89.56 89 ILE A O 1
ATOM 723 N N . PRO A 1 90 ? -10.035 4.720 7.376 1.00 89.25 90 PR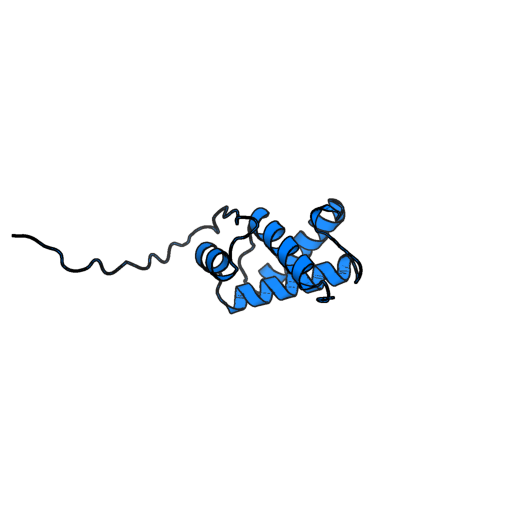O A N 1
ATOM 724 C CA . PRO A 1 90 ? -9.052 5.756 7.650 1.00 89.25 90 PRO A CA 1
ATOM 725 C C . PRO A 1 90 ? -7.773 5.581 6.809 1.00 89.25 90 PRO A C 1
ATOM 727 O O . PRO A 1 90 ? -7.285 4.466 6.637 1.00 89.25 90 PRO A O 1
ATOM 730 N N . VAL A 1 91 ? -7.234 6.678 6.269 1.00 90.38 91 VAL A N 1
ATOM 731 C CA . VAL A 1 91 ? -6.059 6.652 5.379 1.00 90.38 91 VAL A CA 1
ATOM 732 C C . VAL A 1 91 ? -4.775 6.457 6.197 1.00 90.38 91 VAL A C 1
ATOM 734 O O . VAL A 1 91 ? -4.546 7.214 7.140 1.00 90.38 91 VAL A O 1
ATOM 737 N N . PRO A 1 92 ? -3.914 5.477 5.864 1.00 90.00 92 PRO A N 1
ATOM 738 C CA . PRO A 1 92 ? -2.679 5.224 6.604 1.00 90.00 92 PRO A CA 1
ATOM 739 C C . PRO A 1 92 ? -1.656 6.357 6.438 1.00 90.00 92 PRO A C 1
ATOM 741 O O . PRO A 1 92 ? -1.679 7.100 5.459 1.00 90.00 92 PRO A O 1
ATOM 744 N N . SER A 1 93 ? -0.695 6.430 7.363 1.00 89.69 93 SER A N 1
ATOM 745 C CA . SER A 1 93 ? 0.528 7.208 7.146 1.00 89.69 93 SER A CA 1
ATOM 746 C C . SER A 1 93 ? 1.365 6.620 6.004 1.00 89.69 93 SER A C 1
ATOM 748 O O . SER A 1 93 ? 1.272 5.426 5.691 1.00 89.69 93 SER A O 1
ATOM 750 N N . GLU A 1 94 ? 2.232 7.441 5.410 1.00 89.44 94 GLU A N 1
ATOM 751 C CA . GLU A 1 94 ? 3.139 7.011 4.339 1.00 89.44 94 GLU A CA 1
ATOM 752 C C . GLU A 1 94 ? 4.072 5.875 4.796 1.00 89.44 94 GLU A C 1
ATOM 754 O O . GLU A 1 94 ? 4.342 4.934 4.045 1.00 89.44 94 GLU A O 1
ATOM 759 N N . GLU A 1 95 ? 4.535 5.900 6.048 1.00 89.31 95 GLU A N 1
ATOM 760 C CA . GLU A 1 95 ? 5.402 4.855 6.592 1.00 89.31 95 GLU A CA 1
ATOM 761 C C . GLU A 1 95 ? 4.672 3.522 6.737 1.00 89.31 95 GLU A C 1
ATOM 763 O O . GLU A 1 95 ? 5.230 2.469 6.413 1.00 89.31 95 GLU A O 1
ATOM 768 N N . LEU A 1 96 ? 3.419 3.555 7.197 1.00 90.19 96 LEU A N 1
ATOM 769 C CA . LEU A 1 96 ? 2.592 2.361 7.296 1.00 90.19 96 LEU A CA 1
ATOM 770 C C . LEU A 1 96 ? 2.264 1.811 5.907 1.00 90.19 96 LEU A C 1
ATOM 772 O O . LEU A 1 96 ? 2.328 0.597 5.698 1.00 90.19 96 LEU A O 1
ATOM 776 N N . PHE A 1 97 ? 1.967 2.694 4.953 1.00 92.50 97 PHE A N 1
ATOM 777 C CA . PHE A 1 97 ? 1.756 2.327 3.559 1.00 92.50 97 PHE A CA 1
ATOM 778 C C . PHE A 1 97 ? 2.996 1.666 2.950 1.00 92.50 97 PHE A C 1
ATOM 780 O O . PHE A 1 97 ? 2.919 0.561 2.412 1.00 92.50 97 PHE A O 1
ATOM 787 N N . THR A 1 98 ? 4.165 2.275 3.124 1.00 91.31 98 THR A N 1
ATOM 788 C CA . THR A 1 98 ? 5.444 1.732 2.654 1.00 91.31 98 THR A CA 1
ATOM 789 C C . THR A 1 98 ? 5.733 0.366 3.268 1.00 91.31 98 THR A C 1
ATOM 791 O O . THR A 1 98 ? 6.061 -0.586 2.554 1.00 91.31 98 THR A O 1
ATOM 794 N N . TRP A 1 99 ? 5.568 0.232 4.587 1.00 91.50 99 TRP A N 1
ATOM 795 C CA . TRP A 1 99 ? 5.731 -1.048 5.271 1.00 91.50 99 TRP A CA 1
ATOM 796 C C . TRP A 1 99 ? 4.762 -2.102 4.729 1.00 91.50 99 TRP A C 1
ATOM 798 O O . TRP A 1 99 ? 5.143 -3.256 4.499 1.00 91.50 99 TRP A O 1
ATOM 808 N N . ARG A 1 100 ? 3.509 -1.710 4.478 1.00 91.88 100 ARG A N 1
ATOM 809 C CA . ARG A 1 100 ? 2.487 -2.595 3.927 1.00 91.88 100 ARG A CA 1
ATOM 810 C C . ARG A 1 100 ? 2.871 -3.096 2.546 1.00 91.88 100 ARG A C 1
ATOM 812 O O . ARG A 1 100 ? 2.801 -4.303 2.318 1.00 91.88 100 ARG A O 1
ATOM 819 N N . MET A 1 101 ? 3.331 -2.207 1.671 1.00 92.00 101 MET A N 1
ATOM 820 C CA . MET A 1 101 ? 3.770 -2.573 0.330 1.00 92.00 101 MET A CA 1
ATOM 821 C C . MET A 1 101 ? 4.906 -3.587 0.391 1.00 92.00 101 MET A C 1
ATOM 823 O O . MET A 1 101 ? 4.779 -4.663 -0.180 1.00 92.00 101 MET A O 1
ATOM 827 N N . VAL A 1 102 ? 5.956 -3.354 1.182 1.00 90.38 102 VAL A N 1
ATOM 828 C CA . VAL A 1 102 ? 7.051 -4.334 1.342 1.00 90.38 102 VAL A CA 1
ATOM 829 C C . VAL A 1 102 ? 6.532 -5.731 1.723 1.00 90.38 102 VAL A C 1
ATOM 831 O O . VAL A 1 102 ? 6.993 -6.732 1.168 1.00 90.38 102 VAL A O 1
ATOM 834 N N . ASN A 1 103 ? 5.541 -5.814 2.615 1.00 88.00 103 ASN A N 1
ATOM 835 C CA . ASN A 1 103 ? 4.941 -7.084 3.028 1.00 88.00 103 ASN A CA 1
ATOM 836 C C . ASN A 1 103 ? 4.084 -7.732 1.933 1.00 88.00 103 ASN A C 1
ATOM 838 O O . ASN A 1 103 ? 4.214 -8.931 1.703 1.00 88.00 103 ASN A O 1
ATOM 842 N N . VAL A 1 104 ? 3.245 -6.959 1.238 1.00 89.00 104 VAL A N 1
ATOM 843 C CA . VAL A 1 104 ? 2.435 -7.438 0.102 1.00 89.00 104 VAL A CA 1
ATOM 844 C C . VAL A 1 104 ? 3.334 -8.036 -0.974 1.00 89.00 104 VAL A C 1
ATOM 846 O O . VAL A 1 104 ? 3.097 -9.146 -1.438 1.00 89.00 104 VAL A O 1
ATOM 849 N N . ILE A 1 105 ? 4.407 -7.327 -1.318 1.00 85.44 105 ILE A N 1
ATOM 850 C CA . ILE A 1 105 ? 5.393 -7.751 -2.312 1.00 85.44 105 ILE A CA 1
ATOM 851 C C . ILE A 1 105 ? 6.092 -9.041 -1.884 1.00 85.44 105 ILE A C 1
ATOM 853 O O . ILE A 1 105 ? 6.227 -9.967 -2.681 1.00 85.44 105 ILE A O 1
ATOM 857 N N . ARG A 1 106 ? 6.521 -9.119 -0.620 1.00 82.94 106 ARG A N 1
ATOM 858 C CA . ARG A 1 106 ? 7.152 -10.322 -0.071 1.00 82.94 106 ARG A CA 1
ATOM 859 C C . ARG A 1 106 ? 6.209 -11.525 -0.113 1.00 82.94 106 ARG A C 1
ATOM 861 O O . ARG A 1 106 ? 6.650 -12.599 -0.498 1.00 82.94 106 ARG A O 1
ATOM 868 N N . ASN A 1 107 ? 4.940 -11.337 0.245 1.00 80.56 107 ASN A N 1
ATOM 869 C CA . ASN A 1 107 ? 3.933 -12.400 0.285 1.00 80.56 107 ASN A CA 1
ATOM 870 C C . ASN A 1 107 ? 3.413 -12.795 -1.107 1.00 80.56 107 ASN A C 1
ATOM 872 O O . ASN A 1 107 ? 2.892 -13.891 -1.275 1.00 80.56 107 ASN A O 1
ATOM 876 N N . ALA A 1 108 ? 3.513 -11.904 -2.097 1.00 76.25 108 ALA A N 1
ATOM 877 C CA . ALA A 1 108 ? 3.123 -12.179 -3.478 1.00 76.25 108 ALA A CA 1
ATOM 878 C C . ALA A 1 108 ? 4.157 -13.028 -4.233 1.00 76.25 108 ALA A C 1
ATOM 880 O O . ALA A 1 108 ? 3.843 -13.556 -5.301 1.00 76.25 108 ALA A O 1
ATOM 881 N N . ARG A 1 109 ? 5.378 -13.171 -3.701 1.00 66.19 109 ARG A N 1
ATOM 882 C CA . ARG A 1 109 ? 6.359 -14.105 -4.252 1.00 66.19 109 ARG A CA 1
ATOM 883 C C . ARG A 1 109 ? 5.843 -15.528 -4.028 1.00 66.19 109 ARG A C 1
ATOM 885 O O . ARG A 1 109 ? 5.555 -15.864 -2.880 1.00 66.19 109 ARG A O 1
ATOM 892 N N . PRO A 1 110 ? 5.730 -16.363 -5.074 1.00 56.66 110 PRO A N 1
ATOM 893 C CA . PRO A 1 110 ? 5.498 -17.781 -4.859 1.00 56.66 110 PRO A CA 1
ATOM 894 C C . PRO A 1 110 ? 6.637 -18.302 -3.980 1.00 56.66 110 PRO A C 1
ATOM 896 O O . PRO A 1 110 ? 7.806 -18.028 -4.264 1.00 56.66 110 PRO A O 1
ATOM 899 N N . SER A 1 111 ? 6.292 -18.975 -2.882 1.00 52.31 111 SER A N 1
ATOM 900 C CA . SER A 1 111 ? 7.244 -19.789 -2.133 1.00 52.31 111 SER A CA 1
ATOM 901 C C . SER A 1 111 ? 7.839 -20.771 -3.138 1.00 52.31 111 SER A C 1
ATOM 903 O O . SER A 1 111 ? 7.110 -21.627 -3.639 1.00 52.31 111 SER A O 1
ATOM 905 N N . GLY A 1 112 ? 9.089 -20.539 -3.538 1.00 40.69 112 GLY A N 1
ATOM 906 C CA . GLY A 1 112 ? 9.837 -21.480 -4.367 1.00 40.69 112 GLY A CA 1
ATOM 907 C C . GLY A 1 112 ? 10.033 -22.793 -3.634 1.00 40.69 112 GLY A C 1
ATOM 908 O O . GLY A 1 112 ? 10.165 -22.738 -2.388 1.00 40.69 112 GLY A O 1
#

Radius of gyration: 17.44 Å; Cα contacts (8 Å, |Δi|>4): 71; chains: 1; bounding box: 28×33×68 Å

Foldseek 3Di:
DDDDDDPPPPPPPPPPPQDPDQADLPHDPVRVCVNRVDDPVLSVLLLVLLLVLCCVQVNLDDQAPVPDDPVSLVVSLVSSQVVCVVVVHDRHDPNVSRSSNRVSNVVSDPPD

Solvent-accessible surface area (backbone atoms only — not comparable to full-atom values): 7064 Å² total; per-residue (Å²): 133,86,83,82,84,78,82,76,77,75,79,74,83,64,90,62,71,74,62,90,58,68,69,58,98,81,59,51,70,70,59,52,37,65,75,62,70,51,50,73,66,54,51,48,50,54,50,51,43,52,46,50,42,45,40,71,74,58,45,94,78,68,84,53,65,86,76,51,51,70,70,57,50,50,53,42,49,53,54,38,46,51,54,33,52,76,70,72,36,84,73,74,43,71,53,40,48,52,54,48,47,46,49,48,51,60,67,67,48,77,86,124

Sequence (112 aa):
MSNRVEQVGVIRLGNTSMNHYKPKANARIDEVKSQCGYSHLQWGAFYQHTRNEAAKTLGKNFRSWNAVSYADKVRIQDAVYEELRKEGIPVPSEELFTWRMVNVIRNARPSG

pLDDT: mean 78.34, std 18.88, range [35.53, 95.75]

Secondary structure (DSSP, 8-state):
------------------------TT--HHHHHHHHT--HHHHHHHHHHHHHHHHHHHTT----GGGS-HHHHHHHHHHHHHHHHHTTPPPPPHHHHHHHHHHHHHHHS---

Organism: NCBI:txid1314788

Mean predicted aligned error: 9.73 Å

Nearest PDB structures (foldseek):
  1r4m-assembly2_D  TM=4.380E-01  e=4.930E+00  Homo sapiens
  3gzn-assembly2_D  TM=3.890E-01  e=6.122E+00  Homo sapiens
  3dbl-assembly3_F  TM=4.259E-01  e=7.602E+00  Homo sapiens
  4pw1-assembly1_B  TM=3.383E-01  e=5.800E+00  [Clostridium] leptum DSM 753
  8tnm-assembly1_A  TM=3.145E-01  e=4.424E+00  synthetic construct